Protein AF-A0AAD9JH82-F1 (afdb_monomer_lite)

Structure (mmCIF, N/CA/C/O backbone):
data_AF-A0AAD9JH82-F1
#
_entry.id   AF-A0AAD9JH82-F1
#
loop_
_atom_site.group_PDB
_atom_site.id
_atom_site.type_symbol
_atom_site.label_atom_id
_atom_site.label_alt_id
_atom_site.label_comp_id
_atom_site.label_asym_id
_atom_site.label_entity_id
_atom_site.label_seq_id
_atom_site.pdbx_PDB_ins_code
_atom_site.Cartn_x
_atom_site.Cartn_y
_atom_site.Cartn_z
_atom_site.occupancy
_atom_site.B_iso_or_equiv
_atom_site.auth_seq_id
_atom_site.auth_comp_id
_atom_site.auth_asym_id
_atom_site.auth_atom_id
_atom_site.pdbx_PDB_model_num
ATOM 1 N N . MET A 1 1 ? 21.044 -3.131 -9.886 1.00 33.50 1 MET A N 1
ATOM 2 C CA . MET A 1 1 ? 21.152 -4.076 -8.754 1.00 33.50 1 MET A CA 1
ATOM 3 C C . MET A 1 1 ? 19.758 -4.166 -8.147 1.00 33.50 1 MET A C 1
ATOM 5 O O . MET A 1 1 ? 19.262 -3.147 -7.698 1.00 33.50 1 MET A O 1
ATOM 9 N N . VAL A 1 2 ? 19.063 -5.299 -8.274 1.00 36.75 2 VAL A N 1
ATOM 10 C CA . VAL A 1 2 ? 17.665 -5.437 -7.818 1.00 36.75 2 VAL A CA 1
ATOM 11 C C . VAL A 1 2 ? 17.707 -5.993 -6.397 1.00 36.75 2 VAL A C 1
ATOM 13 O O . VAL A 1 2 ? 18.250 -7.075 -6.192 1.00 36.75 2 VAL A O 1
ATOM 16 N N . HIS A 1 3 ? 17.232 -5.244 -5.403 1.00 38.25 3 HIS A N 1
ATOM 17 C CA . HIS A 1 3 ? 17.158 -5.727 -4.022 1.00 38.25 3 HIS A CA 1
ATOM 18 C C . HIS A 1 3 ? 15.833 -6.468 -3.823 1.00 38.25 3 HIS A C 1
ATOM 20 O O . HIS A 1 3 ? 14.772 -5.857 -3.732 1.00 38.25 3 HIS A O 1
ATOM 26 N N . SER A 1 4 ? 15.890 -7.799 -3.808 1.00 48.97 4 SER A N 1
ATOM 27 C CA . SER A 1 4 ? 14.774 -8.662 -3.415 1.00 48.97 4 SER A CA 1
ATOM 28 C C . SER A 1 4 ? 14.799 -8.887 -1.901 1.00 48.97 4 SER A C 1
ATOM 30 O O . SER A 1 4 ? 15.824 -9.297 -1.360 1.00 48.97 4 SER A O 1
ATOM 32 N N . TRP A 1 5 ? 13.676 -8.626 -1.231 1.00 44.22 5 TRP A N 1
ATOM 33 C CA . TRP A 1 5 ? 13.482 -8.820 0.211 1.00 44.22 5 TRP A CA 1
ATOM 34 C C . TRP A 1 5 ? 13.586 -10.303 0.628 1.00 44.22 5 TRP A C 1
ATOM 36 O O . TRP A 1 5 ? 13.219 -11.177 -0.166 1.00 44.22 5 TRP A O 1
ATOM 46 N N . PRO A 1 6 ? 14.070 -10.616 1.850 1.00 52.53 6 PRO A N 1
ATOM 47 C CA . PRO A 1 6 ? 14.284 -11.992 2.276 1.00 52.53 6 PRO A CA 1
ATOM 48 C C . PRO A 1 6 ? 12.963 -12.679 2.656 1.00 52.53 6 PRO A C 1
ATOM 50 O O . PRO A 1 6 ? 12.246 -12.253 3.553 1.00 52.53 6 PRO A O 1
ATOM 53 N N . ASN A 1 7 ? 12.688 -13.752 1.915 1.00 50.97 7 ASN A N 1
ATOM 54 C CA . ASN A 1 7 ? 11.957 -14.978 2.248 1.00 50.97 7 ASN A CA 1
ATOM 55 C C . ASN A 1 7 ? 11.047 -14.953 3.500 1.00 50.97 7 ASN A C 1
ATOM 57 O O . ASN A 1 7 ? 11.510 -15.162 4.621 1.00 50.97 7 ASN A O 1
ATOM 61 N N . VAL A 1 8 ? 9.735 -14.799 3.286 1.00 53.62 8 VAL A N 1
ATOM 62 C CA . VAL A 1 8 ? 8.703 -15.067 4.301 1.00 53.62 8 VAL A CA 1
ATOM 63 C C . VAL A 1 8 ? 8.340 -16.552 4.232 1.00 53.62 8 VAL A C 1
ATOM 65 O O . VAL A 1 8 ? 7.874 -17.042 3.205 1.00 53.62 8 VAL A O 1
ATOM 68 N N . SER A 1 9 ? 8.597 -17.280 5.316 1.00 59.12 9 SER A N 1
ATOM 69 C CA . SER A 1 9 ? 8.352 -18.716 5.451 1.00 59.12 9 SER A CA 1
ATOM 70 C C . SER A 1 9 ? 6.856 -19.043 5.505 1.00 59.12 9 SER A C 1
ATOM 72 O O . SER A 1 9 ? 6.222 -19.006 6.557 1.00 59.12 9 SER A O 1
ATOM 74 N N . GLY A 1 10 ? 6.319 -19.401 4.350 1.00 49.31 10 GLY A N 1
ATOM 75 C CA . GLY A 1 10 ? 5.019 -20.015 4.112 1.00 49.31 10 GLY A CA 1
ATOM 76 C C . GLY A 1 10 ? 5.025 -20.412 2.643 1.00 49.31 10 GLY A C 1
ATOM 77 O O . GLY A 1 10 ? 5.618 -19.709 1.831 1.00 49.31 10 GLY A O 1
ATOM 78 N N . THR A 1 11 ? 4.488 -21.567 2.276 1.00 54.03 11 THR A N 1
ATOM 79 C CA . THR A 1 11 ? 4.554 -22.112 0.909 1.00 54.03 11 THR A CA 1
ATOM 80 C C . THR A 1 11 ? 3.679 -21.342 -0.091 1.00 54.03 11 THR A C 1
ATOM 82 O O . THR A 1 11 ? 2.882 -21.944 -0.802 1.00 54.03 11 THR A O 1
ATOM 85 N N . ASP A 1 12 ? 3.843 -20.027 -0.179 1.00 60.25 12 ASP A N 1
ATOM 86 C CA . ASP A 1 12 ? 3.296 -19.183 -1.226 1.00 60.25 12 ASP A CA 1
ATOM 87 C C . ASP A 1 12 ? 4.440 -18.760 -2.137 1.00 60.25 12 ASP A C 1
ATOM 89 O O . ASP A 1 12 ? 5.395 -18.085 -1.749 1.00 60.25 12 ASP A O 1
ATOM 93 N N . ARG A 1 13 ? 4.367 -19.209 -3.389 1.00 71.62 13 ARG A N 1
ATOM 94 C CA . ARG A 1 13 ? 5.307 -18.787 -4.423 1.00 71.62 13 ARG A CA 1
ATOM 95 C C . ARG A 1 13 ? 5.189 -17.273 -4.563 1.00 71.62 13 ARG A C 1
ATOM 97 O O . ARG A 1 13 ? 4.149 -16.776 -4.991 1.00 71.62 13 ARG A O 1
ATOM 104 N N . LEU A 1 14 ? 6.260 -16.554 -4.231 1.00 80.94 14 LEU A N 1
ATOM 105 C CA . LEU A 1 14 ? 6.336 -15.118 -4.467 1.00 80.94 14 LEU A CA 1
ATOM 106 C C . LEU A 1 14 ? 6.053 -14.836 -5.947 1.00 80.94 14 LEU A C 1
ATOM 108 O O . LEU A 1 14 ? 6.641 -15.450 -6.841 1.00 80.94 14 LEU A O 1
ATOM 112 N N . LYS A 1 15 ? 5.136 -13.905 -6.201 1.00 85.81 15 LYS A N 1
ATOM 113 C CA . LYS A 1 15 ? 4.763 -13.469 -7.545 1.00 85.81 15 LYS A CA 1
ATOM 114 C C . LYS A 1 15 ? 5.321 -12.075 -7.788 1.00 85.81 15 LYS A C 1
ATOM 116 O O . LYS A 1 15 ? 5.129 -11.181 -6.972 1.00 85.81 15 LYS A O 1
ATOM 121 N N . LEU A 1 16 ? 5.982 -11.877 -8.925 1.00 89.06 16 LEU A N 1
ATOM 122 C CA .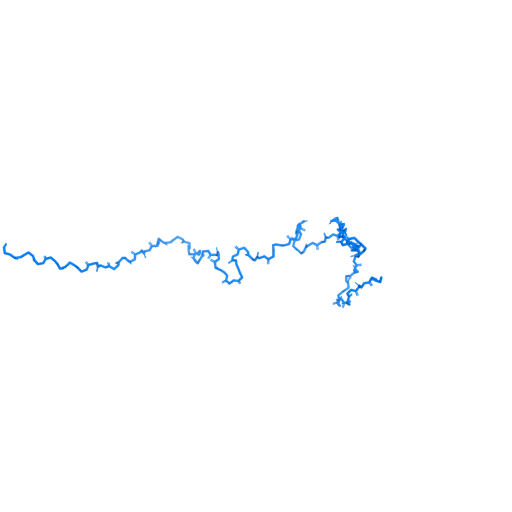 LEU A 1 16 ? 6.397 -10.544 -9.354 1.00 89.06 16 LEU A CA 1
ATOM 123 C C . LEU A 1 16 ? 5.151 -9.704 -9.683 1.00 89.06 16 LEU A C 1
ATOM 125 O O . LEU A 1 16 ? 4.414 -10.029 -10.614 1.00 89.06 16 LEU A O 1
ATOM 129 N N . ILE A 1 17 ? 4.925 -8.630 -8.924 1.00 92.75 17 ILE A N 1
ATOM 130 C CA . ILE A 1 17 ? 3.758 -7.738 -9.071 1.00 92.75 17 ILE A CA 1
ATOM 131 C C . ILE A 1 17 ? 4.119 -6.324 -9.538 1.00 92.75 17 ILE A C 1
ATOM 133 O O . ILE A 1 17 ? 3.228 -5.505 -9.739 1.00 92.75 17 ILE A O 1
ATOM 137 N N . GLY A 1 18 ? 5.402 -6.026 -9.730 1.00 94.31 18 GLY A N 1
ATOM 138 C CA . GLY A 1 18 ? 5.844 -4.707 -10.163 1.00 94.31 18 GLY A CA 1
ATOM 139 C C . GLY A 1 18 ? 7.353 -4.597 -10.327 1.00 94.31 18 GLY A C 1
ATOM 140 O O . GLY A 1 18 ? 8.097 -5.548 -10.082 1.00 94.31 18 GLY A O 1
ATOM 141 N N . THR A 1 19 ? 7.809 -3.436 -10.781 1.00 95.44 19 THR A N 1
ATOM 142 C CA . THR A 1 19 ? 9.221 -3.101 -10.983 1.00 95.44 19 THR A CA 1
ATOM 143 C C . THR A 1 19 ? 9.448 -1.636 -10.643 1.00 95.44 19 THR A C 1
ATOM 145 O O . THR A 1 19 ? 8.662 -0.773 -11.028 1.00 95.44 19 THR A O 1
ATOM 148 N N . PHE A 1 20 ? 10.532 -1.370 -9.922 1.00 95.69 20 PHE A N 1
ATOM 149 C CA . PHE A 1 20 ? 11.001 -0.023 -9.6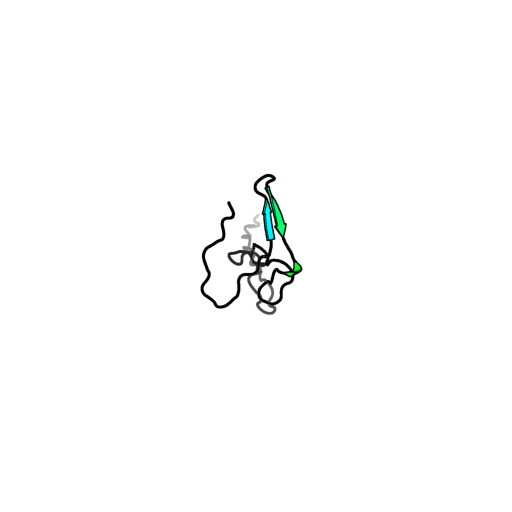32 1.00 95.69 20 PHE A CA 1
ATOM 150 C C . PHE A 1 20 ? 12.193 0.312 -10.534 1.00 95.69 20 PHE A C 1
ATOM 152 O O . PHE A 1 20 ? 13.151 -0.461 -10.613 1.00 95.69 20 PHE A O 1
ATOM 159 N N . TYR A 1 21 ? 12.119 1.455 -11.205 1.00 96.38 21 TYR A N 1
ATOM 160 C CA . TYR A 1 21 ? 13.110 1.968 -12.142 1.00 96.38 21 TYR A CA 1
ATOM 161 C C . TYR A 1 21 ? 13.921 3.060 -11.442 1.00 96.38 21 TYR A C 1
ATOM 163 O O . TYR A 1 21 ? 13.461 4.183 -11.261 1.00 96.38 21 TYR A O 1
ATOM 171 N N . SER A 1 22 ? 15.119 2.715 -10.965 1.00 95.44 22 SER A N 1
ATOM 172 C CA . SER A 1 22 ? 15.943 3.624 -10.153 1.00 95.44 22 SER A CA 1
ATOM 173 C C . SER A 1 22 ? 16.544 4.789 -10.941 1.00 95.44 22 SER A C 1
ATOM 175 O O . SER A 1 22 ? 16.927 5.792 -10.352 1.00 95.44 22 SER A O 1
ATOM 177 N N . ASP A 1 23 ? 16.665 4.640 -12.256 1.00 97.25 23 ASP A N 1
ATOM 178 C CA . ASP A 1 23 ? 17.161 5.653 -13.188 1.00 97.25 23 ASP A CA 1
ATOM 179 C C . ASP A 1 23 ? 16.224 6.862 -13.306 1.00 97.25 23 ASP A C 1
ATOM 181 O O . ASP A 1 23 ? 16.698 7.984 -13.468 1.00 97.25 23 ASP A O 1
ATOM 185 N N . ASN A 1 24 ? 14.911 6.650 -13.184 1.00 96.69 24 ASN A N 1
ATOM 186 C CA . ASN A 1 24 ? 13.907 7.715 -13.274 1.00 96.69 24 ASN A CA 1
ATOM 187 C C . ASN A 1 24 ? 12.952 7.786 -12.066 1.00 96.69 24 ASN A C 1
ATOM 189 O O . ASN A 1 24 ? 12.000 8.563 -12.083 1.00 96.69 24 ASN A O 1
ATOM 193 N N . GLY A 1 25 ? 13.174 6.972 -11.032 1.00 95.38 25 GLY A N 1
ATOM 194 C CA . GLY A 1 25 ? 12.347 6.918 -9.824 1.00 95.38 25 GLY A CA 1
ATOM 195 C C . GLY A 1 25 ? 10.928 6.381 -10.037 1.00 95.38 25 GLY A C 1
ATOM 196 O O . GLY A 1 25 ? 10.078 6.562 -9.166 1.00 95.38 25 GLY A O 1
ATOM 197 N N . SER A 1 26 ? 10.639 5.745 -11.175 1.00 96.50 26 SER A N 1
ATOM 198 C CA . SER A 1 26 ? 9.282 5.299 -11.506 1.00 96.50 26 SER A CA 1
ATOM 199 C C . SER A 1 26 ? 8.965 3.926 -10.925 1.00 96.50 26 SER A C 1
ATOM 201 O O . SER A 1 26 ? 9.796 3.018 -10.913 1.00 96.50 26 SER A O 1
ATOM 203 N N . LEU A 1 27 ? 7.713 3.744 -10.506 1.00 95.06 27 LEU A N 1
ATOM 204 C CA . LEU A 1 27 ? 7.186 2.470 -10.029 1.00 95.06 27 LEU A CA 1
ATOM 205 C C . LEU A 1 27 ? 6.099 1.963 -10.984 1.00 95.06 27 LEU A C 1
ATOM 207 O O . LEU A 1 27 ? 5.041 2.573 -11.117 1.00 95.06 27 LEU A O 1
ATOM 211 N N . GLY A 1 28 ? 6.354 0.826 -11.629 1.00 94.50 28 GLY A N 1
ATOM 212 C CA . GLY A 1 28 ? 5.359 0.099 -12.413 1.00 94.50 28 GLY A CA 1
ATOM 213 C C . GLY A 1 28 ? 4.749 -1.030 -11.590 1.00 94.50 28 GLY A C 1
ATOM 214 O O . GLY A 1 28 ? 5.469 -1.927 -11.161 1.00 94.50 28 GLY A O 1
ATOM 215 N N . ILE A 1 29 ? 3.433 -1.017 -11.385 1.00 92.50 29 ILE A N 1
ATOM 216 C CA . ILE A 1 29 ? 2.692 -2.089 -10.697 1.00 92.50 29 ILE A CA 1
ATOM 217 C C . ILE A 1 29 ? 1.790 -2.795 -11.712 1.00 92.50 29 ILE A C 1
ATOM 219 O O . ILE A 1 29 ? 1.221 -2.151 -12.590 1.00 92.50 29 ILE A O 1
ATOM 223 N N . PHE A 1 30 ? 1.634 -4.114 -11.585 1.00 90.94 30 PHE A N 1
ATOM 224 C CA . PHE A 1 30 ? 0.691 -4.933 -12.348 1.00 90.94 30 PHE A CA 1
ATOM 225 C C . PHE A 1 30 ? -0.541 -5.256 -11.480 1.00 90.94 30 PHE A C 1
ATOM 227 O O . PHE A 1 30 ? -0.537 -6.272 -10.779 1.00 90.94 30 PHE A O 1
ATOM 234 N N . PRO A 1 31 ? -1.630 -4.459 -11.526 1.00 86.31 31 PRO A N 1
ATOM 235 C CA . PRO A 1 31 ? -2.718 -4.553 -10.545 1.00 86.31 31 PRO A CA 1
ATOM 236 C C . PRO A 1 31 ? -3.403 -5.923 -10.527 1.00 86.31 31 PRO A C 1
ATOM 238 O O . PRO A 1 31 ? -3.736 -6.441 -9.471 1.00 86.31 31 PRO A O 1
ATOM 241 N N . LYS A 1 32 ? -3.518 -6.569 -11.696 1.00 87.62 32 LYS A N 1
ATOM 242 C CA . LYS A 1 32 ? -4.100 -7.915 -11.864 1.00 87.62 32 LYS A CA 1
ATOM 243 C C . LYS A 1 32 ? -3.376 -9.035 -11.104 1.00 87.62 32 LYS A C 1
ATOM 245 O O . LYS A 1 32 ? -3.851 -10.168 -11.081 1.00 87.62 32 LYS A O 1
ATOM 250 N N . PHE A 1 33 ? -2.181 -8.768 -10.589 1.00 86.62 33 PHE A N 1
ATOM 251 C CA . PHE A 1 33 ? -1.374 -9.740 -9.859 1.00 86.62 33 PHE A CA 1
ATOM 252 C C . PHE A 1 33 ? -1.285 -9.443 -8.366 1.00 86.62 33 PHE A C 1
ATOM 254 O O . PHE A 1 33 ? -0.709 -10.254 -7.643 1.00 86.62 33 PHE A O 1
ATOM 261 N N . VAL A 1 34 ? -1.863 -8.328 -7.919 1.00 89.19 34 VAL A N 1
ATOM 262 C CA . VAL A 1 34 ? -1.944 -7.967 -6.510 1.00 89.19 34 VAL A CA 1
ATOM 263 C C . VAL A 1 34 ? -3.168 -8.645 -5.908 1.00 89.19 34 VAL A C 1
ATOM 265 O O . VAL A 1 34 ? -4.283 -8.476 -6.397 1.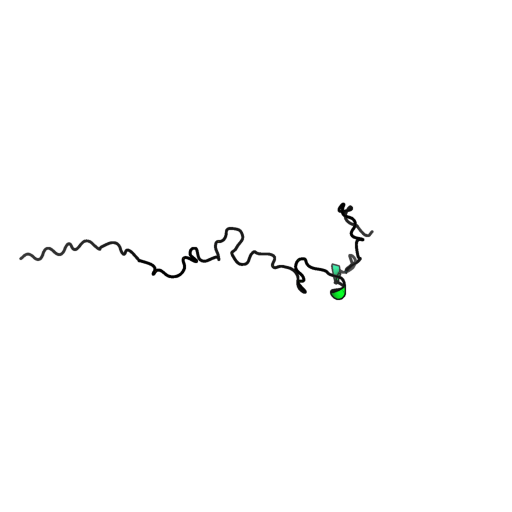00 89.19 34 VAL A O 1
ATOM 268 N N . SER A 1 35 ? -2.950 -9.406 -4.841 1.00 88.31 35 SER A N 1
ATOM 269 C CA . SER A 1 35 ? -4.016 -10.027 -4.062 1.00 88.31 35 SER A CA 1
ATOM 270 C C . SER A 1 35 ? -4.033 -9.397 -2.680 1.00 88.31 35 SER A C 1
ATOM 272 O O . SER A 1 35 ? -3.036 -9.461 -1.963 1.00 88.31 35 SER A O 1
ATOM 274 N N . TRP A 1 36 ? -5.164 -8.812 -2.300 1.00 89.25 36 TRP A N 1
ATOM 275 C CA . TRP A 1 36 ? -5.359 -8.269 -0.963 1.00 89.25 36 TRP A CA 1
ATOM 276 C C . TRP A 1 36 ? -6.153 -9.255 -0.096 1.00 89.25 36 TRP A C 1
ATOM 278 O O . TRP A 1 36 ? -7.115 -9.862 -0.585 1.00 89.25 36 TRP A O 1
ATOM 288 N N . PRO A 1 37 ? -5.801 -9.412 1.193 1.00 86.88 37 PRO A N 1
ATOM 289 C CA . PRO A 1 37 ? -6.571 -10.238 2.116 1.00 86.88 37 PRO A CA 1
ATOM 290 C C . PRO A 1 37 ? -8.054 -9.845 2.157 1.00 86.88 37 PRO A C 1
ATOM 292 O O . PRO A 1 37 ? -8.419 -8.679 1.984 1.00 86.88 37 PRO A O 1
ATOM 295 N N . GLY A 1 38 ? -8.923 -10.832 2.388 1.00 87.94 38 GLY A N 1
ATOM 296 C CA . GLY A 1 38 ? -10.371 -10.614 2.456 1.00 87.94 38 GLY A CA 1
ATOM 297 C C . GLY A 1 38 ? -11.039 -10.317 1.108 1.00 87.94 38 GLY A C 1
ATOM 298 O O . GLY A 1 38 ? -12.148 -9.795 1.093 1.00 87.94 38 GLY A O 1
ATOM 299 N N . GLY A 1 39 ? -10.380 -10.617 -0.018 1.00 86.44 39 GLY A N 1
ATOM 300 C CA . GLY A 1 39 ? -10.958 -10.459 -1.359 1.00 86.44 39 GLY A CA 1
ATOM 301 C C . GLY A 1 39 ? -11.046 -9.009 -1.842 1.00 86.44 39 GLY A C 1
ATOM 302 O O . GLY A 1 39 ? -11.805 -8.713 -2.764 1.00 86.44 39 GLY A O 1
ATOM 303 N N . ARG A 1 40 ? -10.294 -8.091 -1.225 1.00 87.06 40 ARG A N 1
ATOM 304 C CA . ARG A 1 40 ? -10.271 -6.680 -1.629 1.00 87.06 40 ARG A CA 1
ATOM 305 C C . ARG A 1 40 ? -9.622 -6.524 -3.009 1.00 87.06 40 ARG A C 1
ATOM 307 O O . ARG A 1 40 ? -8.658 -7.208 -3.343 1.00 87.06 40 ARG A O 1
ATOM 314 N N . VAL A 1 41 ? -10.133 -5.579 -3.797 1.00 88.44 41 VAL A N 1
ATOM 315 C CA . VAL A 1 41 ? -9.569 -5.204 -5.111 1.00 88.44 41 VAL A CA 1
ATOM 316 C C . VAL A 1 41 ? -8.671 -3.966 -5.037 1.00 88.44 41 VAL A C 1
ATOM 318 O O . VAL A 1 41 ? -7.911 -3.689 -5.960 1.00 88.44 41 VAL A O 1
ATOM 321 N N . THR A 1 42 ? -8.728 -3.242 -3.921 1.00 90.62 42 THR A N 1
ATOM 322 C CA . THR A 1 42 ? -7.914 -2.062 -3.617 1.00 90.62 42 THR A CA 1
ATOM 323 C C . THR A 1 42 ? -7.088 -2.300 -2.354 1.00 90.62 42 THR A C 1
ATOM 325 O O . THR A 1 42 ? -7.495 -3.120 -1.519 1.00 90.62 42 THR A O 1
ATOM 328 N N . PRO A 1 43 ? -5.964 -1.579 -2.177 1.00 91.62 43 PRO A N 1
ATOM 329 C CA . PRO A 1 43 ? -5.231 -1.596 -0.916 1.00 91.62 43 PRO A CA 1
ATOM 330 C C . PRO A 1 43 ? -6.157 -1.278 0.268 1.00 91.62 43 PRO A C 1
ATOM 332 O O . PRO A 1 43 ? -7.150 -0.553 0.105 1.00 91.62 43 PRO A O 1
ATOM 335 N N . PRO A 1 44 ? -5.881 -1.848 1.453 1.00 92.06 44 PRO A N 1
ATOM 336 C CA . PRO A 1 44 ? -6.543 -1.404 2.668 1.00 92.06 44 PRO A CA 1
ATOM 337 C C . PRO A 1 44 ? -6.208 0.075 2.938 1.00 92.06 44 PRO A C 1
ATOM 339 O O . PRO A 1 44 ? -5.164 0.547 2.494 1.00 92.06 44 PRO A O 1
ATOM 342 N N . PRO A 1 45 ? -7.079 0.806 3.650 1.00 93.44 45 PRO A N 1
ATOM 343 C CA . PRO A 1 45 ? -6.744 2.134 4.154 1.00 93.44 45 PRO A CA 1
ATOM 344 C C . PRO A 1 45 ? -5.520 2.084 5.076 1.00 93.44 45 PRO A C 1
ATOM 346 O O . PRO A 1 45 ? -5.383 1.136 5.850 1.00 93.44 45 PRO A O 1
ATOM 349 N N . ASP A 1 46 ? -4.677 3.117 5.016 1.00 94.44 46 ASP A N 1
ATOM 350 C CA . ASP A 1 46 ? -3.499 3.253 5.888 1.00 94.44 46 ASP A CA 1
ATOM 351 C C . ASP A 1 46 ? -3.884 3.575 7.340 1.00 94.44 46 ASP A C 1
ATOM 353 O O . ASP A 1 46 ? -3.128 3.306 8.271 1.00 94.44 46 ASP A O 1
ATOM 357 N N . GLU A 1 47 ? -5.085 4.119 7.529 1.00 93.00 47 GLU A N 1
ATOM 358 C CA . GLU A 1 47 ? -5.647 4.498 8.816 1.00 93.00 47 GLU A CA 1
ATOM 359 C C . GLU A 1 47 ? -6.928 3.696 9.098 1.00 93.00 47 GLU A C 1
ATOM 361 O O . GLU A 1 47 ? -7.774 3.540 8.204 1.00 93.00 47 GLU A O 1
ATOM 366 N N . PRO A 1 48 ? -7.116 3.168 10.321 1.00 92.00 48 PRO A N 1
ATOM 367 C CA . PRO A 1 48 ? -8.363 2.514 10.683 1.00 92.00 48 PRO A CA 1
ATOM 368 C C . PRO A 1 48 ? -9.546 3.482 10.582 1.00 92.00 48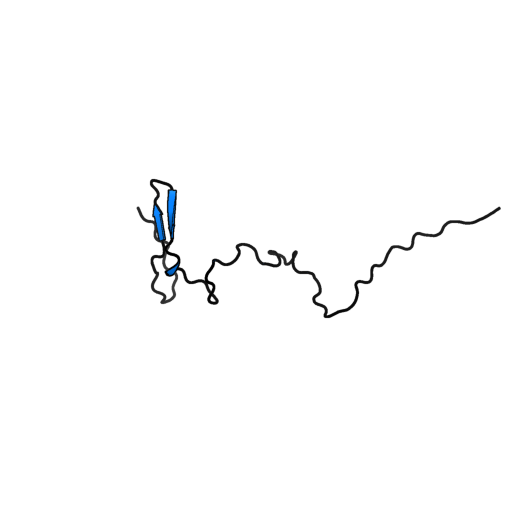 PRO A C 1
ATOM 370 O O . PRO A 1 48 ? -9.447 4.653 10.924 1.00 92.00 48 PRO A O 1
ATOM 373 N N . ALA A 1 49 ? -10.720 2.978 10.195 1.00 89.94 49 ALA A N 1
ATOM 374 C CA . ALA A 1 49 ? -11.918 3.813 10.043 1.00 89.94 49 ALA A CA 1
ATOM 375 C C . ALA A 1 49 ? -12.360 4.522 11.339 1.00 89.94 49 ALA A C 1
ATOM 377 O O . ALA A 1 49 ? -13.094 5.503 11.279 1.00 89.94 49 ALA A O 1
ATOM 378 N N . CYS A 1 50 ? -11.935 4.011 12.496 1.00 89.56 50 CYS A N 1
ATOM 379 C CA . CYS A 1 50 ? -12.198 4.614 13.796 1.00 89.56 50 CYS A CA 1
ATOM 380 C C . CYS A 1 50 ? -10.993 5.346 14.391 1.00 89.56 50 CYS A C 1
ATOM 382 O O . CYS A 1 50 ? -11.053 5.697 15.560 1.00 89.56 50 CYS A O 1
ATOM 384 N N . GLY A 1 51 ? -9.941 5.596 13.611 1.00 91.69 51 GLY A N 1
ATOM 385 C CA . GLY A 1 51 ? -8.671 6.094 14.126 1.00 91.69 51 GLY A CA 1
ATOM 386 C C . GLY A 1 51 ? -7.871 4.976 14.789 1.00 91.69 51 GLY A C 1
ATOM 387 O O . GLY A 1 51 ? -8.371 3.859 14.979 1.00 91.69 51 GLY A O 1
ATOM 388 N N . PHE A 1 52 ? -6.601 5.238 15.079 1.00 91.50 52 PHE A N 1
ATOM 389 C CA . PHE A 1 52 ? -5.734 4.224 15.686 1.00 91.50 52 PHE A CA 1
ATOM 390 C C . PHE A 1 52 ? -6.151 3.895 17.121 1.00 91.50 52 PHE A C 1
ATOM 392 O O . PHE A 1 52 ? -6.023 2.739 17.531 1.00 91.50 52 PHE A O 1
ATOM 399 N N . ASP A 1 53 ? -6.709 4.876 17.830 1.00 92.56 53 ASP A N 1
ATOM 400 C CA . ASP A 1 53 ? -7.115 4.769 19.230 1.00 92.56 53 ASP A CA 1
ATOM 401 C C . ASP A 1 53 ? -8.644 4.683 19.399 1.00 92.56 53 ASP A C 1
ATOM 403 O O . ASP A 1 53 ? -9.149 4.600 20.518 1.00 92.56 53 ASP A O 1
ATOM 407 N N . GLY A 1 54 ? -9.407 4.656 18.301 1.00 89.06 54 GLY A N 1
ATOM 408 C CA . GLY A 1 54 ? -10.870 4.599 18.342 1.00 89.06 54 GLY A CA 1
ATOM 409 C C . GLY A 1 54 ? -11.546 5.970 18.440 1.00 89.06 54 GLY A C 1
ATOM 410 O O . GLY A 1 54 ? -12.762 6.033 18.615 1.00 89.06 54 GLY A O 1
ATOM 411 N N . GLU A 1 55 ? -10.799 7.061 18.284 1.00 87.94 55 GLU A N 1
ATOM 412 C CA . GLU A 1 55 ? -11.245 8.445 18.445 1.00 87.94 55 GLU A CA 1
ATOM 413 C C . GLU A 1 55 ? -12.347 8.886 17.463 1.00 87.94 55 GLU A C 1
ATOM 415 O O . GLU A 1 55 ? -13.106 9.811 17.760 1.00 87.94 55 GLU A O 1
ATOM 420 N N . TYR A 1 56 ? -12.465 8.231 16.301 1.00 85.38 56 TYR A N 1
ATOM 421 C CA . TYR A 1 56 ? -13.520 8.522 15.316 1.00 85.38 56 TYR A CA 1
ATOM 422 C C . TYR A 1 56 ? -14.727 7.593 15.429 1.00 85.38 56 TYR A C 1
ATOM 424 O O . TYR A 1 56 ? -15.788 7.867 14.855 1.00 85.38 56 TYR A O 1
ATOM 432 N N . CYS A 1 57 ? -14.601 6.497 16.175 1.00 86.44 57 CYS A N 1
ATOM 433 C CA . CYS A 1 57 ? -15.764 5.724 16.571 1.00 86.44 57 CYS A CA 1
ATOM 434 C C . CYS A 1 57 ? -16.559 6.577 17.569 1.00 86.44 57 CYS A C 1
ATOM 436 O O . CYS A 1 57 ? -16.024 7.049 18.566 1.00 86.44 57 CYS A O 1
ATOM 438 N N . ARG A 1 58 ? -17.865 6.761 17.340 1.00 79.62 58 ARG A N 1
ATOM 439 C CA . ARG A 1 58 ? -18.733 7.250 18.418 1.00 79.62 58 ARG A CA 1
ATOM 440 C C . ARG A 1 58 ? -18.666 6.227 19.547 1.00 79.62 58 ARG A C 1
ATOM 442 O O . ARG A 1 58 ? -19.102 5.090 19.349 1.00 79.62 58 ARG A O 1
ATOM 449 N N . GLU A 1 59 ? -18.136 6.617 20.703 1.00 66.06 59 GLU A N 1
ATOM 450 C CA . GLU A 1 59 ? -18.412 5.879 21.929 1.00 66.06 59 GLU A CA 1
ATOM 451 C C . GLU A 1 59 ? -19.935 5.784 22.069 1.00 66.06 59 GLU A C 1
ATOM 453 O O . GLU A 1 59 ? -20.651 6.780 21.956 1.00 66.06 59 GLU A O 1
ATOM 458 N N . GLY A 1 60 ? -20.437 4.560 22.211 1.00 55.16 60 GLY A N 1
ATOM 459 C CA . GLY A 1 60 ? -21.869 4.303 22.289 1.00 55.16 60 GLY A CA 1
ATOM 460 C C . GLY A 1 60 ? -22.526 4.010 20.939 1.00 55.16 60 GLY A C 1
ATOM 461 O O . GLY A 1 60 ? -23.344 4.774 20.432 1.00 55.16 60 GLY A O 1
ATOM 462 N N . LYS A 1 61 ? -22.323 2.789 20.434 1.00 46.22 61 LYS A N 1
ATOM 463 C CA . LYS A 1 61 ? -23.505 1.988 20.089 1.00 46.22 61 LYS A CA 1
ATOM 464 C C . LYS A 1 61 ? -24.029 1.348 21.372 1.00 46.22 61 LYS A C 1
ATOM 466 O O . LYS A 1 61 ? -23.976 0.132 21.515 1.00 46.22 61 LYS A O 1
ATOM 471 N N . GLU A 1 62 ? -24.524 2.161 22.300 1.00 49.00 62 GLU A N 1
ATO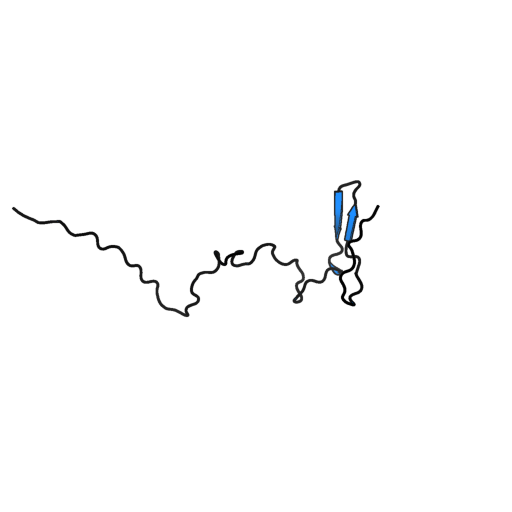M 472 C CA . GLU A 1 62 ? -25.651 1.668 23.070 1.00 49.00 62 GLU A CA 1
ATOM 473 C C . GLU A 1 62 ? -26.866 1.882 22.179 1.00 49.00 62 GLU A C 1
ATOM 475 O O . GLU A 1 62 ? -27.044 2.921 21.537 1.00 49.00 62 GLU A O 1
ATOM 480 N N . ASN A 1 63 ? -27.605 0.804 22.001 1.00 47.84 63 ASN A N 1
ATOM 481 C CA . ASN A 1 63 ? -28.782 0.758 21.172 1.00 47.84 63 ASN A CA 1
ATOM 482 C C . ASN A 1 63 ? -29.830 1.659 21.838 1.00 47.84 63 ASN A C 1
ATOM 484 O O . ASN A 1 63 ? -30.541 1.200 22.713 1.00 47.84 63 ASN A O 1
ATOM 488 N N . GLY A 1 64 ? -29.850 2.938 21.454 1.00 51.84 64 GLY A N 1
ATOM 489 C CA . GLY A 1 64 ? -30.860 3.930 21.803 1.00 51.84 64 GLY A CA 1
ATOM 490 C C . GLY A 1 64 ? -31.090 4.155 23.292 1.00 51.84 64 GLY A C 1
ATOM 491 O O . GLY A 1 64 ? -31.979 3.532 23.832 1.00 51.84 64 GLY A O 1
ATOM 492 N N . ASP A 1 65 ? -30.421 5.143 23.885 1.00 47.69 65 ASP A N 1
ATOM 493 C CA . ASP A 1 65 ? -30.985 5.939 24.979 1.00 47.69 65 ASP A CA 1
ATOM 494 C C . ASP A 1 65 ? -30.333 7.331 24.976 1.00 47.69 65 ASP A C 1
ATOM 496 O O . ASP A 1 65 ? -29.132 7.487 24.761 1.00 47.69 65 ASP A O 1
ATOM 500 N N . GLY A 1 66 ? -31.167 8.367 25.069 1.00 49.06 66 GLY A N 1
ATOM 501 C CA . GLY A 1 66 ? -30.810 9.759 24.796 1.00 49.06 66 GLY A CA 1
ATOM 502 C C . GLY A 1 66 ? -29.671 10.304 25.662 1.00 49.06 66 GLY A C 1
ATOM 503 O O . GLY A 1 66 ? -29.592 10.047 26.858 1.00 49.06 66 GLY A O 1
ATOM 504 N N . ALA A 1 67 ? -28.823 11.138 25.057 1.00 47.12 67 ALA A N 1
ATOM 505 C CA . ALA A 1 67 ? -27.813 11.905 25.774 1.00 47.12 67 ALA A CA 1
ATOM 506 C C . ALA A 1 67 ? -28.484 12.857 26.782 1.00 47.12 67 ALA A C 1
ATOM 508 O O . ALA A 1 67 ? -29.130 13.836 26.400 1.00 47.12 67 ALA A O 1
ATOM 509 N N . VAL A 1 68 ? -28.325 12.571 28.075 1.00 49.50 68 VAL A N 1
ATOM 510 C CA . VAL A 1 68 ? -28.689 13.487 29.160 1.00 49.50 68 VAL A CA 1
ATOM 511 C C . VAL A 1 68 ? -27.545 14.481 29.339 1.00 49.50 68 VAL A C 1
ATOM 513 O O . VAL A 1 68 ? -26.474 14.141 29.834 1.00 49.50 68 VAL A O 1
ATOM 516 N N . PHE A 1 69 ? -27.774 15.728 28.935 1.00 45.19 69 PHE A N 1
ATOM 517 C CA . PHE A 1 69 ? -26.870 16.835 29.227 1.00 45.19 69 PHE A CA 1
ATOM 518 C C . PHE A 1 69 ? -27.226 17.422 30.595 1.00 45.19 69 PHE A C 1
ATOM 520 O O . PHE A 1 69 ? -28.276 18.045 30.754 1.00 45.19 69 PHE A O 1
ATOM 527 N N . TYR A 1 70 ? -26.351 17.258 31.587 1.00 47.94 70 TYR A N 1
ATOM 528 C CA . TYR A 1 70 ? -26.440 18.032 32.824 1.00 47.94 70 TYR A CA 1
ATOM 529 C C . TYR A 1 70 ? -25.803 19.405 32.593 1.00 47.94 70 TYR A C 1
ATOM 531 O O . TYR A 1 70 ? -24.584 19.526 32.494 1.00 47.94 70 TYR A O 1
ATOM 539 N N . ALA A 1 71 ? -26.628 20.448 32.499 1.00 48.84 71 ALA A N 1
ATOM 540 C CA . ALA A 1 71 ? -26.152 21.820 32.631 1.00 48.84 71 ALA A CA 1
ATOM 541 C C . ALA A 1 71 ? -25.928 22.130 34.125 1.00 48.84 71 ALA A C 1
ATOM 543 O O . ALA A 1 71 ? -26.784 21.772 34.943 1.00 48.84 71 ALA A O 1
ATOM 544 N N . PRO A 1 72 ? -24.824 22.792 34.522 1.00 43.81 72 PRO A N 1
ATOM 545 C CA . PRO A 1 72 ? -24.676 23.253 35.894 1.00 43.81 72 PRO A CA 1
ATOM 546 C C . PRO A 1 72 ? -25.772 24.283 36.179 1.00 43.81 72 PRO A C 1
ATOM 548 O O . PRO A 1 72 ? -25.907 25.276 35.463 1.00 43.81 72 PRO A O 1
ATOM 551 N N . ALA A 1 73 ? -26.573 24.027 37.214 1.00 48.28 73 ALA A N 1
ATOM 552 C CA . ALA A 1 73 ? -27.559 24.976 37.702 1.00 48.28 73 ALA A CA 1
ATOM 553 C C . ALA A 1 73 ? -26.835 26.275 38.079 1.00 48.28 73 ALA A C 1
ATOM 555 O O . ALA A 1 73 ? -26.086 26.323 39.057 1.00 48.28 73 ALA A O 1
ATOM 556 N N . LEU A 1 74 ? -27.025 27.323 37.276 1.00 48.72 74 LEU A N 1
ATOM 557 C CA . LEU A 1 74 ? -26.618 28.669 37.646 1.00 48.72 74 LEU A CA 1
ATOM 558 C C . LEU A 1 74 ? -27.363 29.020 38.938 1.00 48.72 74 LEU A C 1
ATOM 560 O O . LEU A 1 74 ? -28.593 29.039 38.972 1.00 48.72 74 LEU A O 1
ATOM 564 N N . TYR A 1 75 ? -26.598 29.234 40.008 1.00 42.53 75 TYR A N 1
ATOM 565 C CA . TYR A 1 75 ? -27.084 29.713 41.295 1.00 42.53 75 TYR A CA 1
ATOM 566 C C . TYR A 1 75 ? -27.938 30.970 41.075 1.00 42.53 75 TYR A C 1
ATOM 568 O O . TYR A 1 75 ? -27.432 32.017 40.675 1.00 42.53 75 TYR A O 1
ATOM 576 N N . TYR A 1 76 ? -29.237 30.879 41.358 1.00 41.34 76 TYR A N 1
ATOM 577 C CA . TYR A 1 76 ? -30.079 32.054 41.536 1.00 41.34 76 TYR A CA 1
ATOM 578 C C . TYR A 1 76 ? -29.643 32.761 42.825 1.00 41.34 76 TYR A C 1
ATOM 580 O O . TYR A 1 76 ? -30.069 32.396 43.917 1.00 41.34 76 TYR A O 1
ATOM 588 N N . THR A 1 77 ? -28.827 33.806 42.715 1.00 50.06 77 THR A N 1
ATOM 589 C CA . THR A 1 77 ? -28.818 34.880 43.715 1.00 50.06 77 THR A CA 1
ATOM 590 C C . THR A 1 77 ? -29.454 36.112 43.094 1.00 50.06 77 THR A C 1
ATOM 592 O O . THR A 1 77 ? -28.775 37.002 42.595 1.00 50.06 77 THR A O 1
ATOM 595 N N . ALA A 1 78 ? -30.782 36.150 43.126 1.00 47.12 78 ALA A N 1
ATOM 596 C CA . ALA A 1 78 ? -31.543 37.387 43.032 1.00 47.12 78 ALA A CA 1
ATOM 597 C C . ALA A 1 78 ? -32.421 37.460 44.285 1.00 47.12 78 ALA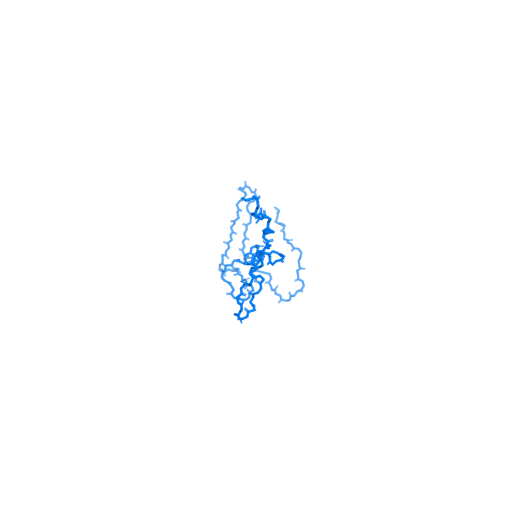 A C 1
ATOM 599 O O . ALA A 1 78 ? -33.601 37.121 44.265 1.00 47.12 78 ALA A O 1
ATOM 600 N N . MET A 1 79 ? -31.805 37.835 45.411 1.00 42.72 79 MET A N 1
ATOM 601 C CA . MET A 1 79 ? -32.551 38.338 46.561 1.00 42.72 79 MET A CA 1
ATOM 602 C C . MET A 1 79 ? -33.131 39.696 46.154 1.00 42.72 79 MET A C 1
ATOM 604 O O . MET A 1 79 ? -32.421 40.695 46.105 1.00 42.72 79 MET A O 1
ATOM 608 N N . LEU A 1 80 ? -34.416 39.700 45.804 1.00 43.59 80 LEU A N 1
ATOM 609 C CA . LEU A 1 80 ? -35.253 40.893 45.753 1.00 43.59 80 LEU A CA 1
ATOM 610 C C . LEU A 1 80 ? -35.522 41.364 47.189 1.00 43.59 80 LEU A C 1
ATOM 612 O O . LEU A 1 80 ? -36.324 40.738 47.875 1.00 43.59 80 LEU A O 1
ATOM 616 N N . VAL A 1 81 ? -34.856 42.439 47.617 1.00 36.81 81 VAL A N 1
ATOM 617 C CA . VAL A 1 81 ? -35.274 43.399 48.665 1.00 36.81 81 VAL A CA 1
ATOM 618 C C . VAL A 1 81 ? -34.569 44.723 48.311 1.00 36.81 81 VAL A C 1
ATOM 620 O O . VAL A 1 81 ? -33.376 44.658 47.993 1.00 36.81 81 VAL A O 1
ATOM 623 N N . PRO A 1 82 ? -35.215 45.906 48.326 1.00 47.88 82 PRO A N 1
ATOM 624 C CA . PRO A 1 82 ? -36.433 46.285 49.051 1.00 47.88 82 PRO A CA 1
ATOM 625 C C . PRO A 1 82 ? -37.689 46.509 48.204 1.00 47.88 82 PRO A C 1
ATOM 627 O O . PRO A 1 82 ? -37.570 46.880 47.016 1.00 47.88 82 PRO A O 1
#

Sequence (82 aa):
MVHSWPNVSGTDRLKLIGTFYSDNGSLGIFPKFVSWPGGRVTPPPDEPACGFDGEYCREGKENGDGAVFYAPALYYTAMLVP

pLDDT: mean 71.67, std 21.74, range [33.5, 97.25]

Foldseek 3Di:
DDDDDDDDPDPDDDDDAWDADPVVRDIGGNQVPDADPPRDSDDDDPAPPCGPVSVNPPPDPPVDDDDDDDDPPDDDPPPDDD

Radius of gyration: 28.77 Å; chains: 1; bounding box: 58×68×62 Å

Secondary structure (DSSP, 8-state):
---PPP--SSS------EEEETTTTEEEE-GGG---GGG-SSPPPSS-TT-SSSTTS-S---SS------------------

Organism: NCBI:txid53620